Protein AF-A0A060BZY1-F1 (afdb_monomer)

Sequence (134 aa):
NGVALSILQLTKGLQKRGHKILLVRPKQQVRDSNFVPDMECLVKSQSIPKYTQLQFGWPQVFKIAEAFDQFKPDIVHIVTEGPLGLAALNQAKLRHIPVSSGFHSAFHDFSRYFDLAFLVKPVRQYLKWFHNQN

Secondary structure (DSSP, 8-state):
-HHHHHHHHHHHHHHHTT---EEEEE--SS--TT---SEEEEEPEEEETTEEEEEEE---HHHHHHHHHHH--S-EEE---SHHHHHHHHHHHHTT--EEE---S-HHHHHHHS--TTTHHHHHHHHHHHHTT-

Mean predicted aligned error: 10.1 Å

Foldseek 3Di:
DVVVVVVVVVVVVCVVVVHADEAEEEDDPDDDPSDDGPHYQYAHWDADVVGNVDIDGALPLVSLLVSCVVVVDQEAEAADPDSNSVSNVVSCVVVVRHYHYDPDDDPVPVVVSPPPPVCPVVVVVVVVVVVVPD

Nearest PDB structures (foldseek):
  5zlt-assembly1_C  TM=6.310E-01  e=3.122E-02  Acinetobacter baumannii
  5xvs-assembly1_A  TM=5.576E-01  e=2.733E-02  Acinetobacter baumannii
  3ot5-assembly5_C-2  TM=6.717E-01  e=1.542E-01  Listeria monocytogenes EGD-e
  3ot5-assembly6_D  TM=6.554E-01  e=2.012E-01  Listeria monocytogenes EGD-e
  6vlc-assembly1_B  TM=5.484E-01  e=1.350E-01  Neisseria meningitidis Z2491

InterPro domains:
  IPR028098 Glycosyltransferase subfamily 4-like, N-terminal domain [PF13439] (1-133)
  IPR050194 Glycosyltransferase group 1 [PTHR45947] (1-133)

Solvent-accessible surface area (backbone atoms only — not comparable to full-atom values): 8128 Å² total; per-residue (Å²): 112,73,56,63,54,53,53,51,52,50,53,53,54,40,42,76,71,72,44,82,39,78,46,75,44,47,58,63,95,73,78,72,83,88,65,82,60,80,37,78,48,74,30,60,50,45,62,40,88,99,39,72,90,45,68,47,33,48,55,53,48,70,63,51,44,53,50,42,69,73,67,59,65,81,60,47,78,41,79,48,96,48,58,34,34,52,34,52,48,54,50,29,58,76,67,73,32,52,74,47,72,60,95,69,86,60,61,79,54,52,65,66,71,45,94,41,80,83,47,53,61,58,49,52,51,45,51,52,53,57,66,70,70,114

Radius of gyration: 15.23 Å; Cα contacts (8 Å, |Δi|>4): 140; chains: 1; bounding box: 35×41×34 Å

Organism: NCBI:txid165433

pLDDT: mean 76.69, std 18.66, range [39.81, 98.06]

Structure (mmCIF, N/CA/C/O backbone):
data_AF-A0A060BZY1-F1
#
_entry.id   AF-A0A060BZY1-F1
#
loop_
_atom_site.group_PDB
_atom_site.id
_atom_site.type_symbol
_atom_site.label_atom_id
_atom_site.label_alt_id
_atom_site.label_comp_id
_atom_site.label_asym_id
_atom_site.label_entity_id
_atom_site.label_seq_id
_atom_site.pdbx_PDB_ins_code
_atom_site.Cartn_x
_atom_site.Cartn_y
_atom_site.Cartn_z
_atom_site.occupancy
_atom_site.B_iso_or_equiv
_atom_site.auth_seq_id
_atom_site.auth_comp_id
_atom_site.auth_asym_id
_atom_site.auth_atom_id
_atom_site.pdbx_PDB_model_num
ATOM 1 N N . ASN A 1 1 ? 3.989 7.870 -15.593 1.00 57.09 1 ASN A N 1
ATOM 2 C CA . ASN A 1 1 ? 2.724 7.279 -16.102 1.00 57.09 1 ASN A CA 1
ATOM 3 C C . ASN A 1 1 ? 1.541 8.083 -15.584 1.00 57.09 1 ASN A C 1
ATOM 5 O O . ASN A 1 1 ? 1.538 8.402 -14.400 1.00 57.09 1 ASN A O 1
ATOM 9 N N . GLY A 1 2 ? 0.558 8.409 -16.433 1.00 60.66 2 GLY A N 1
ATOM 10 C CA . GLY A 1 2 ? -0.578 9.284 -16.086 1.00 60.66 2 GLY A CA 1
ATOM 11 C C . GLY A 1 2 ? -1.389 8.844 -14.858 1.00 60.66 2 GLY A C 1
ATOM 12 O O . GLY A 1 2 ? -1.820 9.684 -14.083 1.00 60.66 2 GLY A O 1
ATOM 13 N N . VAL A 1 3 ? -1.482 7.537 -14.597 1.00 66.62 3 VAL A N 1
ATOM 14 C CA . VAL A 1 3 ? -2.167 6.972 -13.416 1.00 66.62 3 VAL A CA 1
ATOM 15 C C . VAL A 1 3 ? -1.520 7.405 -12.101 1.00 66.62 3 VAL A C 1
ATOM 17 O O . VAL A 1 3 ? -2.213 7.797 -11.168 1.00 66.62 3 VAL A O 1
ATOM 20 N N . ALA A 1 4 ? -0.186 7.371 -12.028 1.00 72.69 4 ALA A N 1
ATOM 21 C CA . ALA A 1 4 ? 0.537 7.781 -10.826 1.00 72.69 4 ALA A CA 1
ATOM 22 C C . ALA A 1 4 ? 0.294 9.267 -10.520 1.00 72.69 4 ALA A C 1
ATOM 24 O O . ALA A 1 4 ? 0.132 9.634 -9.362 1.00 72.69 4 ALA A O 1
ATOM 25 N N . LEU A 1 5 ? 0.194 10.099 -11.562 1.00 78.62 5 LEU A N 1
ATOM 26 C CA . LEU A 1 5 ? -0.175 11.510 -11.447 1.00 78.62 5 LEU A CA 1
ATOM 27 C C . LEU A 1 5 ? -1.621 11.687 -10.967 1.00 78.62 5 LEU A C 1
ATOM 29 O O . LEU A 1 5 ? -1.856 12.495 -10.076 1.00 78.62 5 LEU A O 1
ATOM 33 N N . SER A 1 6 ? -2.581 10.925 -11.495 1.00 82.75 6 SER A N 1
ATOM 34 C CA . SER A 1 6 ? -3.977 10.984 -11.039 1.00 82.75 6 SER A CA 1
ATOM 35 C C . SER A 1 6 ? -4.117 10.595 -9.566 1.00 82.75 6 SER A C 1
ATOM 37 O O . SER A 1 6 ? -4.750 11.320 -8.802 1.00 82.75 6 SER A O 1
ATOM 39 N N . ILE A 1 7 ? -3.476 9.501 -9.142 1.00 85.62 7 ILE A N 1
ATOM 40 C CA . ILE A 1 7 ? -3.481 9.069 -7.738 1.00 85.62 7 ILE A CA 1
ATOM 41 C C . ILE A 1 7 ? -2.774 10.087 -6.847 1.00 85.62 7 ILE A C 1
ATOM 43 O O . ILE A 1 7 ? -3.278 10.401 -5.777 1.00 85.62 7 ILE A O 1
ATOM 47 N N . LEU A 1 8 ? -1.662 10.664 -7.303 1.00 86.56 8 LEU A N 1
ATOM 48 C CA . LEU A 1 8 ? -0.964 11.732 -6.592 1.00 86.56 8 LEU A CA 1
ATOM 49 C C . LEU A 1 8 ? -1.852 12.968 -6.379 1.00 86.56 8 LEU A C 1
ATOM 51 O O . LEU A 1 8 ? -1.843 13.560 -5.302 1.00 86.56 8 LEU A O 1
ATOM 55 N N . GLN A 1 9 ? -2.610 13.384 -7.395 1.00 88.94 9 GLN A N 1
ATOM 56 C CA . GLN A 1 9 ? -3.533 14.515 -7.261 1.00 88.94 9 GLN A CA 1
ATOM 57 C C . GLN A 1 9 ? -4.702 14.178 -6.333 1.00 88.94 9 GLN A C 1
ATOM 59 O O . GLN A 1 9 ? -5.086 15.007 -5.508 1.00 88.94 9 GLN A O 1
ATOM 64 N N . LEU A 1 10 ? -5.220 12.949 -6.410 1.00 89.38 10 LEU A N 1
ATOM 65 C CA . LEU A 1 10 ? -6.259 12.460 -5.509 1.00 89.38 10 LEU A CA 1
ATOM 66 C C . LEU A 1 10 ? -5.786 12.473 -4.050 1.00 89.38 10 LEU A C 1
ATOM 68 O O . LEU A 1 10 ? -6.460 13.052 -3.201 1.00 89.38 10 LEU A O 1
ATOM 72 N N . THR A 1 11 ? -4.619 11.896 -3.748 1.00 91.31 11 THR A N 1
ATOM 73 C CA . THR A 1 11 ? -4.093 11.844 -2.375 1.00 91.31 11 THR A CA 1
ATOM 74 C C . THR A 1 11 ? -3.791 13.236 -1.829 1.00 91.31 11 THR A C 1
ATOM 76 O O . THR A 1 11 ? -4.118 13.519 -0.678 1.00 91.31 11 THR A O 1
ATOM 79 N N . LYS A 1 12 ? -3.261 14.146 -2.658 1.00 91.75 12 LYS A N 1
ATOM 80 C CA . LYS A 1 12 ? -3.096 15.564 -2.295 1.00 91.75 12 LYS A CA 1
ATOM 81 C C . LYS A 1 12 ? -4.429 16.241 -1.985 1.00 91.75 12 LYS A C 1
ATOM 83 O O . LYS A 1 12 ? -4.524 16.993 -1.018 1.00 91.75 12 LYS A O 1
ATOM 88 N N . GLY A 1 13 ? -5.453 15.999 -2.802 1.00 93.69 13 GLY A N 1
ATOM 89 C CA . GLY A 1 13 ? -6.799 16.526 -2.580 1.00 93.69 13 GLY A CA 1
ATOM 90 C C . GLY A 1 13 ? -7.410 16.024 -1.272 1.00 93.69 13 GLY A C 1
ATOM 91 O O . GLY A 1 13 ? -7.981 16.814 -0.524 1.00 93.69 13 GLY A O 1
ATOM 92 N N . LEU A 1 14 ? -7.233 14.737 -0.963 1.00 94.00 14 LEU A N 1
ATOM 93 C CA . LEU A 1 14 ? -7.696 14.126 0.283 1.00 94.00 14 LEU A CA 1
ATOM 94 C C . LEU A 1 14 ? -6.987 14.717 1.512 1.00 94.00 14 LEU A C 1
ATOM 96 O O . LEU A 1 14 ? -7.668 15.127 2.451 1.00 94.00 14 LEU A O 1
ATOM 100 N N . GLN A 1 15 ? -5.658 14.869 1.480 1.00 94.31 15 GLN A N 1
ATOM 101 C CA . GLN A 1 15 ? -4.916 15.519 2.571 1.00 94.31 15 GLN A CA 1
ATOM 102 C C . GLN A 1 15 ? -5.364 16.960 2.807 1.00 94.31 15 GLN A C 1
ATOM 104 O O . GLN A 1 15 ? -5.586 17.359 3.947 1.00 94.31 15 GLN A O 1
ATOM 109 N N . LYS A 1 16 ? -5.584 17.739 1.739 1.00 94.81 16 LYS A N 1
ATOM 110 C CA . LYS A 1 16 ? -6.103 19.114 1.858 1.00 94.81 16 LYS A CA 1
ATOM 111 C C . LYS A 1 16 ? -7.478 19.188 2.524 1.00 94.81 16 LYS A C 1
ATOM 113 O O . LYS A 1 16 ? -7.827 20.228 3.069 1.00 94.81 16 LYS A O 1
ATOM 118 N N . ARG A 1 17 ? -8.258 18.107 2.474 1.00 96.19 17 ARG A N 1
ATOM 119 C CA . ARG A 1 17 ? -9.570 17.990 3.129 1.00 96.19 17 ARG A CA 1
ATOM 120 C C . ARG A 1 17 ? -9.484 17.395 4.540 1.00 96.19 17 ARG A C 1
ATOM 122 O O . ARG A 1 17 ? -10.519 17.153 5.146 1.00 96.19 17 ARG A O 1
ATOM 129 N N . GLY A 1 18 ? -8.275 17.175 5.062 1.00 95.94 18 GLY A N 1
ATOM 130 C CA . GLY A 1 18 ? -8.034 16.663 6.412 1.00 95.94 18 GLY A CA 1
ATOM 131 C C . GLY A 1 18 ? -7.968 15.138 6.520 1.00 95.94 18 GLY A C 1
ATOM 132 O O . GLY A 1 18 ? -7.869 14.619 7.630 1.00 95.94 18 GLY A O 1
ATOM 133 N N . HIS A 1 19 ? -8.003 14.403 5.403 1.00 97.00 19 HIS A N 1
ATOM 134 C CA . HIS A 1 19 ? -7.826 12.951 5.430 1.00 97.00 19 HIS A CA 1
ATOM 135 C C . HIS A 1 19 ? -6.346 12.590 5.547 1.00 97.00 19 HIS A C 1
ATOM 137 O O . HIS A 1 19 ? -5.512 13.104 4.802 1.00 97.00 19 HIS A O 1
ATOM 143 N N . LYS A 1 20 ? -6.027 11.656 6.441 1.00 96.75 20 LYS A N 1
ATOM 144 C CA . LYS A 1 20 ? -4.673 11.112 6.564 1.00 96.75 20 LYS A CA 1
ATOM 145 C C . LYS A 1 20 ? -4.428 10.066 5.486 1.00 96.75 20 LYS A C 1
ATOM 147 O O . LYS A 1 20 ? -5.343 9.332 5.115 1.00 96.75 20 LYS A O 1
ATOM 152 N N . ILE A 1 21 ? -3.188 9.955 5.022 1.00 96.62 21 ILE A N 1
ATOM 153 C CA . ILE A 1 21 ? -2.798 8.993 3.990 1.00 96.62 21 ILE A CA 1
ATOM 154 C C . ILE A 1 21 ? -1.711 8.050 4.503 1.00 96.62 21 ILE A C 1
ATOM 156 O O . ILE A 1 21 ? -0.599 8.475 4.815 1.00 96.62 21 ILE A O 1
ATOM 160 N N . LEU A 1 22 ? -2.017 6.751 4.483 1.00 96.62 22 LEU A N 1
ATOM 161 C CA . LEU A 1 22 ? -1.026 5.678 4.496 1.00 96.62 22 LEU A CA 1
ATOM 162 C C . LEU A 1 22 ? -0.677 5.290 3.058 1.00 96.62 22 LEU A C 1
ATOM 164 O O . LEU A 1 22 ? -1.523 4.789 2.318 1.00 96.62 22 LEU A O 1
ATOM 168 N N . LEU A 1 23 ? 0.584 5.470 2.670 1.00 94.06 23 LEU A N 1
ATOM 169 C CA . LEU A 1 23 ? 1.087 5.040 1.368 1.00 94.06 23 LEU A CA 1
ATOM 170 C C . LEU A 1 23 ? 1.847 3.716 1.487 1.00 94.06 23 LEU A C 1
ATOM 172 O O . LEU A 1 23 ? 2.957 3.671 2.019 1.00 94.06 23 LEU A O 1
ATOM 176 N N . VAL A 1 24 ? 1.276 2.640 0.941 1.00 92.81 24 VAL A N 1
ATOM 177 C CA . VAL A 1 24 ? 1.954 1.343 0.801 1.00 92.81 24 VAL A CA 1
ATOM 178 C C . VAL A 1 24 ? 2.516 1.227 -0.614 1.00 92.81 24 VAL A C 1
ATOM 180 O O . VAL A 1 24 ? 1.758 1.219 -1.582 1.00 92.81 24 VAL A O 1
ATOM 183 N N . ARG A 1 25 ? 3.841 1.129 -0.762 1.00 90.12 25 ARG A N 1
ATOM 184 C CA . ARG A 1 25 ? 4.479 1.035 -2.087 1.00 90.12 25 ARG A CA 1
ATOM 185 C C . ARG A 1 25 ? 5.808 0.276 -2.064 1.00 90.12 25 ARG A C 1
ATOM 187 O O . ARG A 1 25 ? 6.444 0.190 -1.012 1.00 90.12 25 ARG A O 1
ATOM 194 N N . PRO A 1 26 ? 6.279 -0.247 -3.208 1.00 89.31 26 PRO A N 1
ATOM 195 C CA . PRO A 1 26 ? 7.625 -0.798 -3.313 1.00 89.31 26 PRO A CA 1
ATOM 196 C C . PRO A 1 26 ? 8.687 0.286 -3.087 1.00 89.31 26 PRO A C 1
ATOM 198 O O . PRO A 1 26 ? 8.523 1.433 -3.509 1.00 89.31 26 PRO A O 1
ATOM 201 N N . LYS A 1 27 ? 9.800 -0.078 -2.446 1.00 87.56 27 LYS A N 1
ATOM 202 C CA . LYS A 1 27 ? 10.951 0.811 -2.271 1.00 87.56 27 LYS A CA 1
ATOM 203 C C . LYS A 1 27 ? 11.545 1.160 -3.640 1.00 87.56 27 LYS A C 1
ATOM 205 O O . LYS A 1 27 ? 11.974 0.277 -4.375 1.00 87.56 27 LYS A O 1
ATOM 210 N N . GLN A 1 28 ? 11.602 2.449 -3.958 1.00 79.25 28 GLN A N 1
ATOM 211 C CA . GLN A 1 28 ? 12.254 2.974 -5.163 1.00 79.25 28 GLN A CA 1
ATOM 212 C C . GLN A 1 28 ? 13.566 3.666 -4.783 1.00 79.25 28 GLN A C 1
ATOM 214 O O . GLN A 1 28 ? 13.688 4.181 -3.672 1.00 79.25 28 GLN A O 1
ATOM 219 N N . GLN A 1 29 ? 14.545 3.663 -5.693 1.00 67.81 29 GLN A N 1
ATOM 220 C CA . GLN A 1 29 ? 15.846 4.304 -5.458 1.00 67.81 29 GLN A CA 1
ATOM 221 C C . GLN A 1 29 ? 15.748 5.835 -5.458 1.00 67.81 29 GLN A C 1
ATOM 223 O O . GLN A 1 29 ? 16.429 6.491 -4.678 1.00 67.81 29 GLN A O 1
ATOM 228 N N . VAL A 1 30 ? 14.860 6.394 -6.284 1.00 66.50 30 VAL A N 1
ATOM 229 C CA . VAL A 1 30 ? 14.575 7.831 -6.323 1.00 66.50 30 VAL A CA 1
ATOM 230 C C . VAL A 1 30 ? 13.286 8.084 -5.551 1.00 66.50 30 VAL A C 1
ATOM 232 O O . VAL A 1 30 ? 12.236 7.523 -5.877 1.00 66.50 30 VAL A O 1
ATOM 235 N N . ARG A 1 31 ? 13.369 8.901 -4.499 1.00 65.00 31 ARG A N 1
ATOM 236 C CA . ARG A 1 31 ? 12.193 9.384 -3.774 1.00 65.00 31 ARG A CA 1
ATOM 237 C C . ARG A 1 31 ? 11.688 10.629 -4.487 1.00 65.00 31 ARG A C 1
ATOM 239 O O . ARG A 1 31 ? 12.410 11.614 -4.576 1.00 65.00 31 ARG A O 1
ATOM 246 N N . ASP A 1 32 ? 10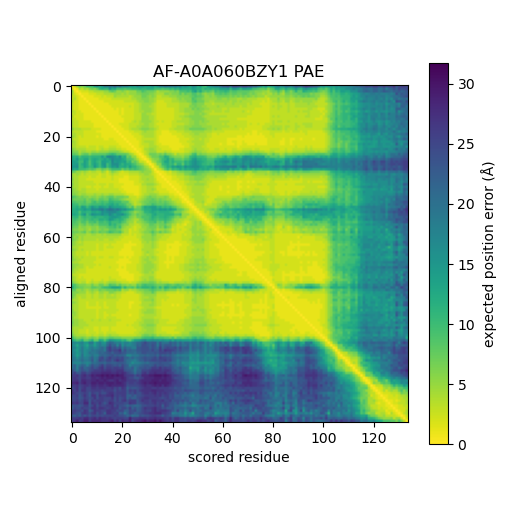.462 10.577 -4.984 1.00 64.81 32 ASP A N 1
ATOM 247 C CA . ASP A 1 32 ? 9.796 11.768 -5.493 1.00 64.81 32 ASP A CA 1
ATOM 248 C C . ASP A 1 32 ? 9.374 12.626 -4.288 1.00 64.81 32 ASP A C 1
ATOM 250 O O . ASP A 1 32 ? 8.579 12.191 -3.455 1.00 64.81 32 ASP A O 1
ATOM 254 N N . SER A 1 33 ? 9.967 13.811 -4.135 1.00 63.59 33 SER A N 1
ATOM 255 C CA . SER A 1 33 ? 9.742 14.716 -2.995 1.00 63.59 33 SER A CA 1
ATOM 256 C C . SER A 1 33 ? 8.409 15.467 -3.068 1.00 63.59 33 SER A C 1
ATOM 258 O O . SER A 1 33 ? 8.077 16.240 -2.175 1.00 63.59 33 SER A O 1
ATOM 260 N N . ASN A 1 34 ? 7.628 15.246 -4.125 1.00 75.69 34 ASN A N 1
ATOM 261 C CA . ASN A 1 34 ? 6.422 16.011 -4.420 1.00 75.69 34 ASN A CA 1
ATOM 262 C C . ASN A 1 34 ? 5.190 15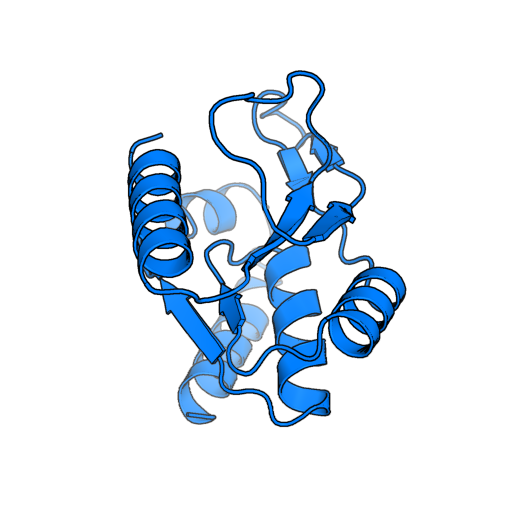.628 -3.582 1.00 75.69 34 ASN A C 1
ATOM 264 O O . ASN A 1 34 ? 4.137 16.251 -3.756 1.00 75.69 34 ASN A O 1
ATOM 268 N N . PHE A 1 35 ? 5.281 14.621 -2.708 1.00 84.00 35 PHE A N 1
ATOM 269 C CA . PHE A 1 35 ? 4.210 14.217 -1.795 1.00 84.00 35 PHE A CA 1
ATOM 270 C C . PHE A 1 35 ? 4.768 13.535 -0.548 1.00 84.00 35 PHE A C 1
ATOM 272 O O . PHE A 1 35 ? 5.618 12.651 -0.640 1.00 84.00 35 PHE A O 1
ATOM 279 N N . VAL A 1 36 ? 4.252 13.937 0.612 1.00 89.56 36 VAL A N 1
ATOM 280 C CA . VAL A 1 36 ? 4.614 13.370 1.909 1.00 89.56 36 VAL A CA 1
ATOM 281 C C . VAL A 1 36 ? 3.342 12.786 2.527 1.00 89.56 36 VAL A C 1
ATOM 283 O O . VAL A 1 36 ? 2.456 13.551 2.913 1.00 89.56 36 VAL A O 1
ATOM 286 N N . PRO A 1 37 ? 3.201 11.451 2.576 1.00 91.94 37 PRO A N 1
ATOM 287 C CA . PRO A 1 37 ? 2.086 10.829 3.274 1.00 91.94 37 PRO A CA 1
ATOM 288 C C . PRO A 1 37 ? 2.246 10.995 4.789 1.00 91.94 37 PRO A C 1
ATOM 290 O O . PRO A 1 37 ? 3.364 11.115 5.291 1.00 91.94 37 PRO A O 1
ATOM 293 N N . ASP A 1 38 ? 1.135 10.926 5.517 1.00 95.38 38 ASP A N 1
ATOM 294 C CA . ASP A 1 38 ? 1.124 10.893 6.983 1.00 95.38 38 ASP A CA 1
ATOM 295 C C . ASP A 1 38 ? 1.856 9.657 7.522 1.00 95.38 38 ASP A C 1
ATOM 297 O O . ASP A 1 38 ? 2.506 9.709 8.563 1.00 95.38 38 ASP A O 1
ATOM 301 N N . MET A 1 39 ? 1.771 8.544 6.788 1.00 95.38 39 MET A N 1
ATOM 302 C CA . MET A 1 39 ? 2.503 7.320 7.084 1.00 95.38 39 MET A CA 1
ATOM 303 C C . MET A 1 39 ? 2.925 6.605 5.797 1.00 95.38 39 MET A C 1
ATOM 305 O O . MET A 1 39 ? 2.185 6.555 4.815 1.00 95.38 39 MET A O 1
ATOM 309 N N . GLU A 1 40 ? 4.122 6.021 5.785 1.00 94.00 40 GLU A N 1
ATOM 310 C CA . GLU A 1 40 ? 4.663 5.320 4.617 1.00 94.00 40 GLU A CA 1
ATOM 311 C C . GLU A 1 40 ? 5.081 3.890 4.979 1.00 94.00 40 GLU A C 1
ATOM 313 O O . GLU A 1 40 ? 5.914 3.672 5.857 1.00 94.00 40 GLU A O 1
ATOM 318 N N . CYS A 1 41 ? 4.543 2.902 4.261 1.00 94.44 41 CYS A N 1
ATOM 319 C CA . CYS A 1 41 ? 4.932 1.499 4.377 1.00 94.44 41 CYS A CA 1
ATOM 320 C C . CYS A 1 41 ? 5.655 1.050 3.102 1.00 94.44 41 CYS A C 1
ATOM 322 O O . CYS A 1 41 ? 5.042 0.686 2.094 1.00 94.44 41 CYS A O 1
ATOM 324 N N . LEU A 1 42 ? 6.987 1.047 3.157 1.00 93.19 42 LEU A N 1
ATOM 325 C CA . LEU A 1 42 ? 7.825 0.600 2.045 1.00 93.19 42 LEU A CA 1
ATOM 326 C C . LEU A 1 42 ? 7.987 -0.918 2.049 1.00 93.19 42 LEU A C 1
ATOM 328 O O . LEU A 1 42 ? 8.541 -1.477 2.999 1.00 93.19 42 LEU A O 1
ATOM 332 N N . VAL A 1 43 ? 7.586 -1.582 0.968 1.00 92.06 43 VAL A N 1
ATOM 333 C CA . VAL A 1 43 ? 7.839 -3.017 0.779 1.00 92.06 43 VAL A CA 1
ATOM 334 C C . VAL A 1 43 ? 9.062 -3.267 -0.102 1.00 92.06 43 VAL A C 1
ATOM 336 O O . VAL A 1 43 ? 9.491 -2.395 -0.861 1.00 92.06 43 VAL A O 1
ATOM 339 N N . LYS A 1 44 ? 9.647 -4.464 -0.017 1.00 89.69 44 LYS A N 1
ATOM 340 C CA . LYS A 1 44 ? 10.725 -4.897 -0.913 1.00 89.69 44 LYS A CA 1
ATOM 341 C C . LYS A 1 44 ? 10.241 -4.825 -2.363 1.00 89.69 44 LYS A C 1
ATOM 343 O O . LYS A 1 44 ? 9.169 -5.337 -2.683 1.00 89.69 44 LYS A O 1
ATOM 348 N N . SER A 1 45 ? 11.033 -4.192 -3.220 1.00 86.44 45 SER A N 1
ATOM 349 C CA . SER A 1 45 ? 10.819 -4.174 -4.662 1.00 86.44 45 SER A CA 1
ATOM 350 C C . SER A 1 45 ? 11.605 -5.297 -5.328 1.00 86.44 45 SER A C 1
ATOM 352 O O . SER A 1 45 ? 12.701 -5.647 -4.890 1.00 86.44 45 SER A O 1
ATOM 354 N N . GLN A 1 46 ? 11.040 -5.868 -6.386 1.00 81.88 46 GLN A N 1
ATOM 355 C CA . GLN A 1 46 ? 11.751 -6.785 -7.264 1.00 81.88 46 GLN A CA 1
ATOM 356 C C . GLN A 1 46 ? 11.496 -6.409 -8.720 1.00 81.88 46 GLN A C 1
ATOM 358 O O . GLN A 1 46 ? 10.370 -6.104 -9.117 1.00 81.88 46 GLN A O 1
ATOM 363 N N . SER A 1 47 ? 12.568 -6.419 -9.504 1.00 77.81 47 SER A N 1
ATOM 364 C CA . SER A 1 47 ? 12.527 -6.209 -10.945 1.00 77.81 47 SER A CA 1
ATOM 365 C C . SER A 1 47 ? 11.875 -7.406 -11.626 1.00 77.81 47 SER A C 1
ATOM 367 O O . SER A 1 47 ? 12.147 -8.556 -11.270 1.00 77.81 47 SER A O 1
ATOM 369 N N . ILE A 1 48 ? 11.052 -7.153 -12.635 1.00 69.94 48 ILE A N 1
ATOM 370 C CA . ILE A 1 48 ? 10.504 -8.227 -13.463 1.00 69.94 48 ILE A CA 1
ATOM 371 C C . ILE A 1 48 ? 11.601 -8.680 -14.443 1.00 69.94 48 ILE A C 1
ATOM 373 O O . ILE A 1 48 ? 12.199 -7.826 -15.110 1.00 69.94 48 ILE A O 1
ATOM 377 N N . PRO A 1 49 ? 11.902 -9.990 -14.561 1.00 59.59 49 PRO A N 1
ATOM 378 C CA . PRO A 1 49 ? 12.820 -10.485 -15.585 1.00 59.59 49 PRO A CA 1
ATOM 379 C C . PRO A 1 49 ? 12.384 -9.991 -16.974 1.00 59.59 49 PRO A C 1
ATOM 381 O O . PRO A 1 49 ? 11.202 -10.043 -17.292 1.00 59.59 49 PRO A O 1
ATOM 384 N N . LYS A 1 50 ? 13.324 -9.495 -17.792 1.00 61.19 50 LYS A N 1
ATOM 385 C CA . LYS A 1 50 ? 13.094 -8.821 -19.097 1.00 61.19 50 LYS A CA 1
ATOM 386 C C . LYS A 1 50 ? 12.499 -7.400 -19.048 1.00 61.19 50 LYS A C 1
ATOM 388 O O . LYS A 1 50 ? 12.591 -6.698 -20.048 1.00 61.19 50 LYS A O 1
ATOM 393 N N . TYR A 1 51 ? 11.993 -6.931 -17.904 1.00 63.66 51 TYR A N 1
ATOM 394 C CA . TYR A 1 51 ? 11.447 -5.576 -17.728 1.00 63.66 51 TYR A CA 1
ATOM 395 C C . TYR A 1 51 ? 12.020 -4.918 -16.471 1.00 63.66 51 TYR A C 1
ATOM 397 O O . TYR A 1 51 ? 11.311 -4.626 -15.511 1.00 63.66 51 TYR A O 1
ATOM 405 N N . THR A 1 52 ? 13.329 -4.669 -16.469 1.00 63.59 52 THR A N 1
ATOM 406 C CA . THR A 1 52 ? 14.068 -4.151 -15.301 1.00 63.59 52 THR A CA 1
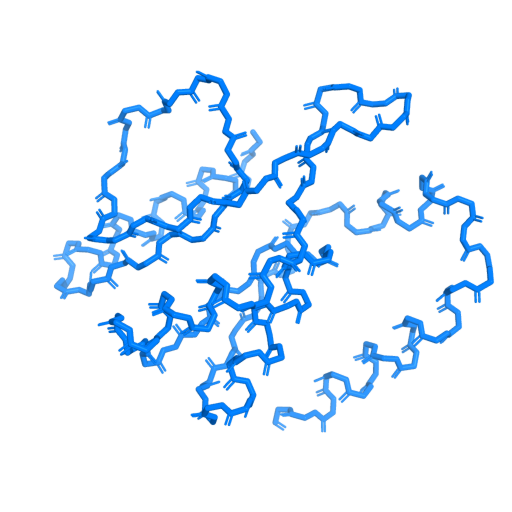ATOM 407 C C . THR A 1 52 ? 13.634 -2.752 -14.854 1.00 63.59 52 THR A C 1
ATOM 409 O O . THR A 1 52 ? 13.842 -2.387 -13.698 1.00 63.59 52 THR A O 1
ATOM 412 N N . GLN A 1 53 ? 12.995 -1.986 -15.743 1.00 67.00 53 GLN A N 1
ATOM 413 C CA . GLN A 1 53 ? 12.402 -0.680 -15.439 1.00 67.00 53 GLN A CA 1
ATOM 414 C C . GLN A 1 53 ? 11.087 -0.790 -14.648 1.00 67.00 53 GLN A C 1
ATOM 416 O O . GLN A 1 53 ? 10.667 0.179 -14.016 1.00 67.00 53 GLN A O 1
ATOM 421 N N . LEU A 1 54 ? 10.443 -1.963 -14.656 1.00 66.19 54 LEU A N 1
ATOM 422 C CA . LEU A 1 54 ? 9.240 -2.245 -13.884 1.00 66.19 54 LEU A CA 1
ATOM 423 C C . LEU A 1 54 ? 9.609 -2.992 -12.605 1.00 66.19 54 LEU A C 1
ATOM 425 O O . LEU A 1 54 ? 10.237 -4.052 -12.621 1.00 66.19 54 LEU A O 1
ATOM 429 N N . GLN A 1 55 ? 9.177 -2.432 -11.480 1.00 72.88 55 GLN A N 1
ATOM 430 C CA . GLN A 1 55 ? 9.349 -3.032 -10.166 1.00 72.88 55 GLN A CA 1
ATOM 431 C C . GLN A 1 55 ? 7.981 -3.379 -9.593 1.00 72.88 55 GLN A C 1
ATOM 433 O O . GLN A 1 55 ? 7.085 -2.534 -9.568 1.00 72.88 55 GLN A O 1
ATOM 438 N N . PHE A 1 56 ? 7.832 -4.604 -9.097 1.00 77.19 56 PHE A N 1
ATOM 439 C CA . PHE A 1 56 ? 6.665 -5.000 -8.314 1.00 77.19 56 PHE A CA 1
ATOM 440 C C . PHE A 1 56 ? 7.020 -5.074 -6.828 1.00 77.19 56 PHE A C 1
ATOM 442 O O . PHE A 1 56 ? 8.181 -5.240 -6.449 1.00 77.19 56 PHE A O 1
ATOM 449 N N . GLY A 1 57 ? 6.009 -4.918 -5.975 1.00 82.62 57 GLY A N 1
ATOM 450 C CA . GLY A 1 57 ? 6.159 -5.046 -4.529 1.00 82.62 57 GLY A CA 1
ATOM 451 C C . GLY A 1 57 ? 5.954 -6.478 -4.065 1.00 82.62 57 GLY A C 1
ATOM 452 O O . GLY A 1 57 ? 4.983 -7.126 -4.462 1.00 82.62 57 GLY A O 1
ATOM 453 N N . TRP A 1 58 ? 6.836 -6.953 -3.189 1.00 85.31 58 TRP A N 1
ATOM 454 C CA . TRP A 1 58 ? 6.647 -8.227 -2.506 1.00 85.31 58 TRP A CA 1
ATOM 455 C C . TRP A 1 58 ? 5.431 -8.187 -1.567 1.00 85.31 58 TRP A C 1
ATOM 457 O O . TRP A 1 58 ? 5.218 -7.174 -0.890 1.00 85.31 58 TRP A O 1
ATOM 467 N N . PRO A 1 59 ? 4.672 -9.294 -1.457 1.00 83.50 59 PRO A N 1
ATOM 468 C CA . PRO A 1 59 ? 3.559 -9.432 -0.521 1.00 83.50 59 PRO A CA 1
ATOM 469 C C . PRO A 1 59 ? 4.074 -9.583 0.920 1.00 83.50 59 PRO A C 1
ATOM 471 O O . PRO A 1 59 ? 4.084 -10.669 1.495 1.00 83.50 59 PRO A O 1
ATOM 474 N N . GLN A 1 60 ? 4.535 -8.489 1.526 1.00 89.50 60 GLN A N 1
ATOM 475 C CA . GLN A 1 60 ? 4.997 -8.474 2.917 1.00 89.50 60 GLN A CA 1
ATOM 476 C C . GLN A 1 60 ? 3.813 -8.363 3.885 1.00 89.50 60 GLN A C 1
ATOM 478 O O . GLN A 1 60 ? 3.635 -7.341 4.541 1.00 89.50 60 GLN A O 1
ATOM 483 N N . VAL A 1 61 ? 3.004 -9.424 3.958 1.00 90.69 61 VAL A N 1
ATOM 484 C CA . VAL A 1 61 ? 1.709 -9.454 4.661 1.00 90.69 61 VAL A CA 1
ATOM 485 C C . VAL A 1 61 ? 1.801 -8.926 6.095 1.00 90.69 61 VAL A C 1
ATOM 487 O O . VAL A 1 61 ? 1.045 -8.029 6.444 1.00 90.69 61 VAL A O 1
ATOM 490 N N . PHE A 1 62 ? 2.759 -9.405 6.895 1.00 94.19 62 PHE A N 1
ATOM 491 C CA . PHE A 1 62 ? 2.938 -8.952 8.283 1.00 94.19 62 PHE A CA 1
ATOM 492 C C . PHE A 1 62 ? 3.261 -7.461 8.393 1.00 94.19 62 PHE A C 1
ATOM 494 O O . PHE A 1 62 ? 2.750 -6.778 9.269 1.00 94.19 62 PHE A O 1
ATOM 501 N N . LYS A 1 63 ? 4.062 -6.938 7.462 1.00 95.94 63 LYS A N 1
ATOM 502 C CA . LYS A 1 63 ? 4.417 -5.518 7.437 1.00 95.94 63 LYS A CA 1
ATOM 503 C C . LYS A 1 63 ? 3.213 -4.642 7.093 1.00 95.94 63 LYS A C 1
ATOM 505 O O . LYS A 1 63 ? 3.049 -3.563 7.646 1.00 95.94 63 LYS A O 1
ATOM 510 N N . ILE A 1 64 ? 2.370 -5.111 6.175 1.00 95.38 64 ILE A N 1
ATOM 511 C CA . ILE A 1 64 ? 1.125 -4.425 5.815 1.00 95.38 64 ILE A CA 1
ATOM 512 C C . ILE A 1 64 ? 0.131 -4.489 6.979 1.00 95.38 64 ILE A C 1
ATOM 514 O O . ILE A 1 64 ? -0.511 -3.489 7.274 1.00 95.38 64 ILE A O 1
ATOM 518 N N . ALA A 1 65 ? 0.040 -5.638 7.654 1.00 96.06 65 ALA A N 1
ATOM 519 C CA . ALA A 1 65 ? -0.788 -5.829 8.840 1.00 96.06 65 ALA A CA 1
ATOM 520 C C . ALA A 1 65 ? -0.424 -4.820 9.938 1.00 96.06 65 ALA A C 1
ATOM 522 O O . ALA A 1 65 ? -1.280 -4.064 10.381 1.00 96.06 65 ALA A O 1
ATOM 523 N N . GLU A 1 66 ? 0.861 -4.740 10.287 1.00 97.31 66 GLU A N 1
ATOM 524 C CA . GLU A 1 66 ? 1.378 -3.788 11.271 1.00 97.31 66 GLU A CA 1
ATOM 525 C C . GLU A 1 66 ? 1.094 -2.338 10.858 1.00 97.31 66 GLU A C 1
ATOM 527 O O . GLU A 1 66 ? 0.640 -1.532 11.669 1.00 97.31 66 GLU A O 1
ATOM 532 N N . ALA A 1 67 ? 1.287 -2.012 9.575 1.00 97.44 67 ALA A N 1
ATOM 533 C CA . ALA A 1 67 ? 0.973 -0.685 9.066 1.00 97.44 67 ALA A CA 1
ATOM 534 C C . ALA A 1 67 ? -0.525 -0.350 9.203 1.00 97.44 67 ALA A C 1
ATOM 536 O O . ALA A 1 67 ? -0.882 0.779 9.533 1.00 97.44 6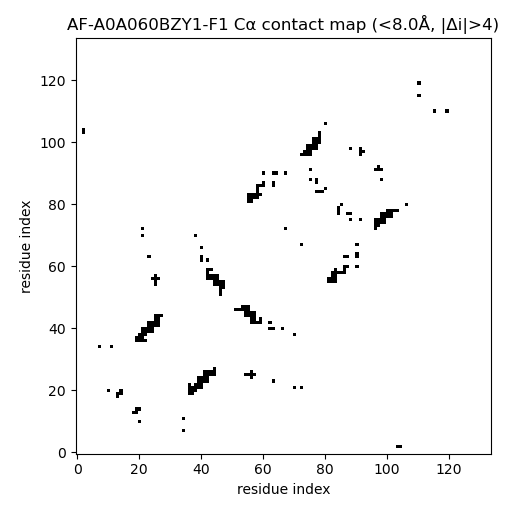7 ALA A O 1
ATOM 537 N N . PHE A 1 68 ? -1.412 -1.319 8.976 1.00 97.38 68 PHE A N 1
ATOM 538 C CA . PHE A 1 68 ? -2.853 -1.134 9.150 1.00 97.38 68 PHE A CA 1
ATOM 539 C C . PHE A 1 68 ? -3.233 -1.003 10.624 1.00 97.38 68 PHE A C 1
ATOM 541 O O . PHE A 1 68 ? -4.087 -0.185 10.942 1.00 97.38 68 PHE A O 1
ATOM 548 N N . ASP A 1 69 ? -2.590 -1.745 11.523 1.00 96.94 69 ASP A N 1
ATOM 549 C CA . ASP A 1 69 ? -2.879 -1.684 12.959 1.00 96.94 69 ASP A CA 1
ATOM 550 C C . ASP A 1 69 ? -2.430 -0.354 13.583 1.00 96.94 69 ASP A C 1
ATOM 552 O O . ASP A 1 69 ? -3.114 0.191 14.453 1.00 96.94 69 ASP A O 1
ATOM 556 N N . GLN A 1 70 ? -1.314 0.201 13.101 1.00 97.69 70 GLN A N 1
ATOM 557 C CA . GLN A 1 70 ? -0.818 1.516 13.514 1.00 97.69 70 GLN A CA 1
ATOM 558 C C . GLN A 1 70 ? -1.668 2.656 12.943 1.00 97.69 70 GLN A C 1
ATOM 560 O O . GLN A 1 70 ? -2.029 3.582 13.667 1.00 97.69 70 GLN A O 1
ATOM 565 N N . PHE A 1 71 ? -1.990 2.597 11.648 1.00 98.06 71 PHE A N 1
ATOM 566 C CA . PHE A 1 71 ? -2.692 3.680 10.962 1.00 98.06 71 PHE A CA 1
ATOM 567 C C . PHE A 1 71 ? -4.210 3.657 11.172 1.00 98.06 71 PHE A C 1
ATOM 569 O O . PHE A 1 71 ? -4.829 4.716 11.210 1.00 98.06 71 PHE A O 1
ATOM 576 N N . LYS A 1 72 ? -4.796 2.461 11.308 1.00 97.00 72 LYS A N 1
ATOM 577 C CA . LYS A 1 72 ? -6.240 2.186 11.396 1.00 97.00 72 LYS A CA 1
ATOM 578 C C . LYS A 1 72 ? -7.041 2.834 10.252 1.00 97.00 72 LYS A C 1
ATOM 580 O O . LYS A 1 72 ? -7.814 3.752 10.502 1.00 97.00 72 LYS A O 1
ATOM 585 N N . PRO A 1 73 ? -6.843 2.400 8.990 1.00 97.00 73 PRO A N 1
ATOM 586 C CA . PRO A 1 73 ? -7.500 3.033 7.850 1.00 97.00 73 PRO A CA 1
ATOM 587 C C . PRO A 1 73 ? -9.011 2.774 7.833 1.00 97.00 73 PRO A C 1
ATOM 589 O O . PRO A 1 73 ? -9.442 1.638 8.007 1.00 97.00 73 PRO A O 1
ATOM 592 N N . ASP A 1 74 ? -9.794 3.805 7.509 1.00 97.19 74 ASP A N 1
ATOM 593 C CA . ASP A 1 74 ? -11.245 3.688 7.290 1.00 97.19 74 ASP A CA 1
ATOM 594 C C . ASP A 1 74 ? -11.593 3.101 5.912 1.00 97.19 74 ASP A C 1
ATOM 596 O O . ASP A 1 74 ? -12.675 2.557 5.706 1.00 97.19 74 ASP A O 1
ATOM 600 N N . ILE A 1 75 ? -10.682 3.230 4.942 1.00 95.62 75 ILE A N 1
ATOM 601 C CA . ILE A 1 75 ? -10.832 2.718 3.577 1.00 95.62 75 ILE A CA 1
ATOM 602 C C . ILE A 1 75 ? -9.462 2.404 2.975 1.00 95.62 75 ILE A C 1
ATOM 604 O O . ILE A 1 75 ? -8.486 3.125 3.193 1.00 95.62 75 ILE A O 1
ATOM 608 N N . VAL A 1 76 ? -9.389 1.341 2.174 1.00 94.12 76 VAL A N 1
ATOM 609 C CA . VAL A 1 76 ? -8.187 0.973 1.414 1.00 94.12 76 VAL A CA 1
ATOM 610 C C . VAL A 1 76 ? -8.468 1.115 -0.077 1.00 94.12 76 VAL A C 1
ATOM 612 O O . VAL A 1 76 ? -9.365 0.467 -0.609 1.00 94.12 76 VAL A O 1
ATOM 615 N N . HIS A 1 77 ? -7.684 1.938 -0.776 1.00 91.56 77 HIS A N 1
ATOM 616 C CA . HIS A 1 77 ? -7.758 2.059 -2.234 1.00 91.56 77 HIS A CA 1
ATOM 617 C C . HIS A 1 77 ? -6.567 1.364 -2.906 1.00 91.56 77 HIS A C 1
ATOM 619 O O . HIS A 1 77 ? -5.412 1.724 -2.672 1.00 91.56 77 HIS A O 1
ATOM 625 N N . ILE A 1 78 ? -6.840 0.367 -3.748 1.00 88.44 78 ILE A N 1
ATOM 626 C CA . ILE A 1 78 ? -5.827 -0.464 -4.408 1.00 88.44 78 ILE A CA 1
ATOM 627 C C . ILE A 1 78 ? -5.689 -0.048 -5.874 1.00 88.44 78 ILE A C 1
ATOM 629 O O . ILE A 1 78 ? -6.634 -0.125 -6.655 1.00 88.44 78 ILE A O 1
ATOM 633 N N . VAL A 1 79 ? -4.473 0.351 -6.249 1.00 80.69 79 VAL A N 1
ATOM 634 C CA . VAL A 1 79 ? -4.117 0.798 -7.613 1.00 80.69 79 VAL A CA 1
ATOM 635 C C . VAL A 1 79 ? -3.266 -0.248 -8.351 1.00 80.69 79 VAL A C 1
ATOM 637 O O . VAL A 1 79 ? -2.955 -0.100 -9.526 1.00 80.69 79 VAL A O 1
ATOM 640 N N . THR A 1 80 ? -2.841 -1.320 -7.675 1.00 69.88 80 THR A N 1
ATOM 641 C CA . THR A 1 80 ? -1.994 -2.361 -8.280 1.00 69.88 80 THR A CA 1
ATOM 642 C C . THR A 1 80 ? -2.590 -3.739 -8.047 1.00 69.88 80 THR A C 1
ATOM 644 O O . THR A 1 80 ? -2.752 -4.159 -6.910 1.00 69.88 80 THR A O 1
ATOM 647 N N . GLU A 1 81 ? -2.866 -4.475 -9.120 1.00 66.31 81 GLU A N 1
ATOM 648 C CA . GLU A 1 81 ? -3.445 -5.831 -9.075 1.00 66.31 81 GLU A CA 1
ATOM 649 C C . GLU A 1 81 ? -2.379 -6.939 -8.898 1.00 66.31 81 GLU A C 1
ATOM 651 O O . GLU A 1 81 ? -2.611 -8.112 -9.176 1.00 66.31 81 GLU A O 1
ATOM 656 N N . GLY A 1 82 ? -1.173 -6.574 -8.452 1.00 74.69 82 GLY A N 1
ATOM 657 C CA . GLY A 1 82 ? -0.069 -7.508 -8.217 1.00 74.69 82 GLY A CA 1
ATOM 658 C C . GLY A 1 82 ? -0.093 -8.168 -6.827 1.00 74.69 82 GLY A C 1
ATOM 659 O O . GLY A 1 82 ? -0.997 -7.920 -6.026 1.00 74.69 82 GLY A O 1
ATOM 660 N N . PRO A 1 83 ? 0.953 -8.947 -6.478 1.00 81.38 83 PRO A N 1
ATOM 661 C CA . PRO A 1 83 ? 1.070 -9.619 -5.178 1.00 81.38 83 PRO A CA 1
ATOM 662 C C . PRO A 1 83 ? 0.906 -8.680 -3.973 1.00 81.38 83 PRO A C 1
ATOM 664 O O . PRO A 1 83 ? 0.286 -9.045 -2.976 1.00 81.38 83 PRO A O 1
ATOM 667 N N . LEU A 1 84 ? 1.423 -7.452 -4.077 1.00 86.19 84 LEU A N 1
ATOM 668 C CA . LEU A 1 84 ? 1.257 -6.422 -3.053 1.00 86.19 84 LEU A CA 1
ATOM 669 C C . LEU A 1 84 ? -0.214 -6.028 -2.851 1.00 86.19 84 LEU A C 1
ATOM 671 O O . LEU A 1 84 ? -0.671 -5.954 -1.712 1.00 86.19 84 LEU A O 1
ATOM 675 N N . GLY A 1 85 ? -0.952 -5.797 -3.941 1.00 85.62 85 GLY A N 1
ATOM 676 C CA . GLY A 1 85 ? -2.373 -5.457 -3.885 1.00 85.62 85 GLY A CA 1
ATOM 677 C C . GLY A 1 85 ? -3.205 -6.579 -3.280 1.00 85.62 85 GLY A C 1
ATOM 678 O O . GLY A 1 85 ? -4.032 -6.322 -2.414 1.00 85.62 85 GLY A O 1
ATOM 679 N N . LEU A 1 86 ? -2.915 -7.831 -3.649 1.00 83.62 86 LEU A N 1
ATOM 680 C CA . LEU A 1 86 ? -3.542 -9.013 -3.051 1.00 83.62 86 LEU A CA 1
ATOM 681 C C . LEU A 1 86 ? -3.290 -9.100 -1.538 1.00 83.62 86 LEU A C 1
ATOM 683 O O . LEU A 1 86 ? -4.207 -9.361 -0.763 1.00 83.62 86 LEU A O 1
ATOM 687 N N . ALA A 1 87 ? -2.053 -8.857 -1.100 1.00 88.56 87 ALA A N 1
ATOM 688 C CA . ALA A 1 87 ? -1.716 -8.857 0.319 1.00 88.56 87 ALA A CA 1
ATOM 689 C C . ALA A 1 87 ? -2.454 -7.745 1.085 1.00 88.56 87 ALA A C 1
ATOM 691 O O . ALA A 1 87 ? -3.020 -8.012 2.145 1.00 88.56 87 ALA A O 1
ATOM 692 N N . ALA A 1 88 ? -2.491 -6.525 0.537 1.00 90.38 88 ALA A N 1
ATOM 693 C CA . ALA A 1 88 ? -3.224 -5.402 1.121 1.00 90.38 88 ALA A CA 1
ATOM 694 C C . ALA A 1 88 ? -4.726 -5.680 1.203 1.00 90.38 88 ALA A C 1
ATOM 696 O O . ALA A 1 88 ? -5.352 -5.438 2.233 1.00 90.38 88 ALA A O 1
ATOM 697 N N . LEU A 1 89 ? -5.284 -6.265 0.149 1.00 89.50 89 LEU A N 1
ATOM 698 C CA . LEU A 1 89 ? -6.676 -6.659 0.108 1.00 89.50 89 LEU A CA 1
ATOM 699 C C . LEU A 1 89 ? -7.023 -7.694 1.182 1.00 89.50 89 LEU A C 1
ATOM 701 O O . LEU A 1 89 ? -8.005 -7.531 1.902 1.00 89.50 89 LEU A O 1
ATOM 705 N N . ASN A 1 90 ? -6.220 -8.752 1.303 1.00 88.25 90 ASN A N 1
ATOM 706 C CA . ASN A 1 90 ? -6.445 -9.789 2.306 1.00 88.25 90 ASN A CA 1
ATOM 707 C C . ASN A 1 90 ? -6.414 -9.202 3.724 1.00 88.25 90 ASN A C 1
ATOM 709 O O . ASN A 1 90 ? -7.253 -9.551 4.551 1.00 88.25 90 ASN A O 1
ATOM 713 N N . GLN A 1 91 ? -5.488 -8.276 3.997 1.00 93.69 91 GLN A N 1
ATOM 714 C CA . GLN A 1 91 ? -5.407 -7.600 5.295 1.00 93.69 91 GLN A CA 1
ATOM 715 C C . GLN A 1 91 ? -6.581 -6.650 5.557 1.00 93.69 91 GLN A C 1
ATOM 717 O O . GLN A 1 91 ? -7.025 -6.562 6.702 1.00 93.69 91 GLN A O 1
ATOM 722 N N . ALA A 1 92 ? -7.099 -5.979 4.523 1.00 92.38 92 ALA A N 1
ATOM 723 C CA . ALA A 1 92 ? -8.290 -5.139 4.625 1.00 92.38 92 ALA A CA 1
ATOM 724 C C . ALA A 1 92 ? -9.540 -5.979 4.921 1.00 92.38 92 ALA A C 1
ATOM 726 O O . ALA A 1 92 ? -10.265 -5.682 5.867 1.00 92.38 92 ALA A O 1
ATOM 727 N N . LYS A 1 93 ? -9.737 -7.085 4.187 1.00 89.19 93 LYS A N 1
ATOM 728 C CA . LYS A 1 93 ? -10.853 -8.021 4.406 1.00 89.19 93 LYS A CA 1
ATOM 729 C C . LYS A 1 93 ? -10.838 -8.625 5.807 1.00 89.19 93 LYS A C 1
ATOM 731 O O . LYS A 1 93 ? -11.875 -8.653 6.458 1.00 89.19 93 LYS A O 1
ATOM 736 N N . LEU A 1 94 ? -9.668 -9.056 6.288 1.00 92.00 94 LEU A N 1
ATOM 737 C CA . LEU A 1 94 ? -9.511 -9.609 7.639 1.00 92.00 94 LEU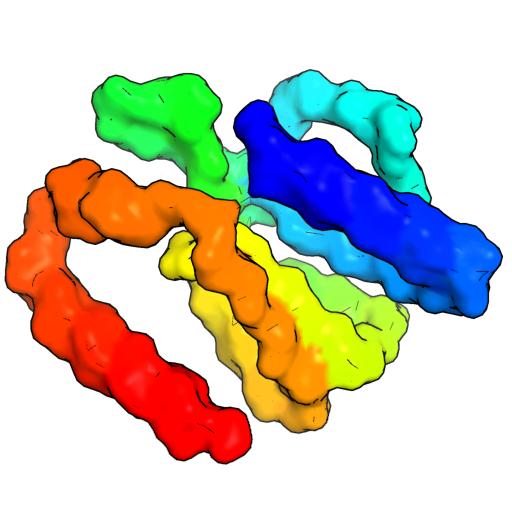 A CA 1
ATOM 738 C C . LEU A 1 94 ? -9.924 -8.612 8.737 1.00 92.00 94 LEU A C 1
ATOM 740 O O . LEU A 1 94 ? -10.348 -9.024 9.810 1.00 92.00 94 LEU A O 1
ATOM 744 N N . ARG A 1 95 ? -9.799 -7.309 8.466 1.00 94.38 95 ARG A N 1
ATOM 745 C CA . ARG A 1 95 ? -10.149 -6.216 9.385 1.00 94.38 95 ARG A CA 1
ATOM 746 C C . ARG A 1 95 ? -11.502 -5.573 9.083 1.00 94.38 95 ARG A C 1
ATOM 748 O O . ARG A 1 95 ? -11.827 -4.566 9.697 1.00 94.38 95 ARG A O 1
ATOM 755 N N . HIS A 1 96 ? -12.273 -6.125 8.144 1.00 94.25 96 HIS A N 1
ATOM 756 C CA . HIS A 1 96 ? -13.549 -5.562 7.690 1.00 94.25 96 HIS A CA 1
ATOM 757 C C . HIS A 1 96 ? -13.454 -4.102 7.209 1.00 94.25 96 HIS A C 1
ATOM 759 O O . HIS A 1 96 ? -14.398 -3.329 7.348 1.00 94.25 96 HIS A O 1
ATOM 765 N N . ILE A 1 97 ? -12.314 -3.724 6.626 1.00 93.88 97 ILE A N 1
ATOM 766 C CA . ILE A 1 97 ? -12.093 -2.380 6.087 1.00 93.88 97 ILE A CA 1
ATOM 767 C C . ILE A 1 97 ? -12.612 -2.345 4.642 1.00 93.88 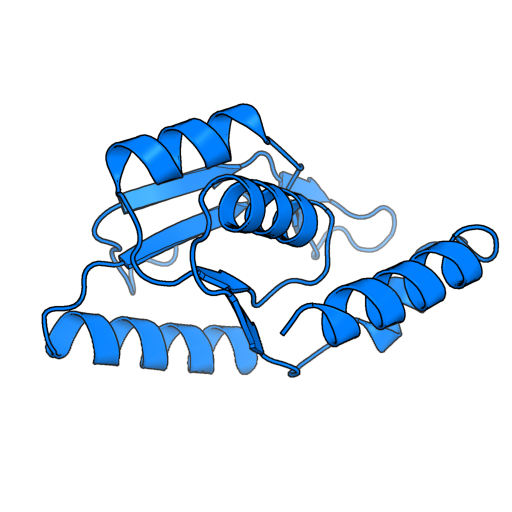97 ILE A C 1
ATOM 769 O O . ILE A 1 97 ? -12.196 -3.190 3.841 1.00 93.88 97 ILE A O 1
ATOM 773 N N . PRO A 1 98 ? -13.482 -1.386 4.275 1.00 90.69 98 PRO A N 1
ATOM 774 C CA . PRO A 1 98 ? -13.943 -1.200 2.905 1.00 90.69 98 PRO A CA 1
ATOM 775 C C . PRO A 1 98 ? -12.787 -1.046 1.914 1.00 90.69 98 PRO A C 1
ATOM 777 O O . PRO A 1 98 ? -11.803 -0.347 2.177 1.00 90.69 98 PRO A O 1
ATOM 780 N N . VAL A 1 99 ? -12.922 -1.674 0.745 1.00 87.00 99 VAL A N 1
ATOM 781 C CA . VAL A 1 99 ? -11.901 -1.636 -0.306 1.00 87.00 99 VAL A CA 1
ATOM 782 C C . VAL A 1 99 ? -12.466 -1.024 -1.578 1.00 87.00 99 VAL A C 1
ATOM 784 O O . VAL A 1 99 ? -13.511 -1.427 -2.074 1.00 87.00 99 VAL A O 1
ATOM 787 N N . SER A 1 100 ? -11.728 -0.074 -2.139 1.00 84.94 100 SER A N 1
ATOM 788 C CA . SER A 1 100 ? -11.943 0.463 -3.479 1.00 84.94 100 SER A CA 1
ATOM 789 C C . SER A 1 100 ? -10.773 0.052 -4.374 1.00 84.94 100 SER A C 1
ATOM 791 O O . SER A 1 100 ? -9.636 -0.034 -3.914 1.00 84.94 100 SER A O 1
ATOM 793 N N . SER A 1 101 ? -11.017 -0.195 -5.658 1.00 75.50 101 SER A N 1
ATOM 794 C CA . SER A 1 101 ? -9.948 -0.449 -6.631 1.00 75.50 101 SER A CA 1
ATOM 795 C C . SER A 1 101 ? -10.162 0.382 -7.893 1.00 75.50 101 SER A C 1
ATOM 797 O O . SER A 1 101 ? -11.294 0.571 -8.336 1.00 75.50 101 SER A O 1
ATOM 799 N N . GLY A 1 102 ? -9.082 0.954 -8.427 1.00 62.38 102 GLY A N 1
ATOM 800 C CA . GLY A 1 102 ? -9.117 1.808 -9.615 1.00 62.38 102 GLY A CA 1
ATOM 801 C C . GLY A 1 102 ? -8.709 1.045 -10.875 1.00 62.38 102 GLY A C 1
ATOM 802 O O . GLY A 1 102 ? -7.536 0.721 -11.039 1.00 62.38 102 GLY A O 1
ATOM 803 N N . PHE A 1 103 ? -9.655 0.809 -11.790 1.00 50.75 103 PHE A N 1
ATOM 804 C CA . PHE A 1 103 ? -9.461 0.100 -13.067 1.00 50.75 103 PHE A CA 1
ATOM 805 C C . PHE A 1 103 ? -8.794 0.971 -14.145 1.00 50.75 103 PHE A C 1
ATOM 807 O O . PHE A 1 103 ? -9.344 1.188 -15.222 1.00 50.75 103 PHE A O 1
ATOM 814 N N . HIS A 1 104 ? -7.593 1.491 -13.898 1.00 49.84 104 HIS A N 1
ATOM 815 C CA . HIS A 1 104 ? -6.863 2.220 -14.936 1.00 49.84 104 HIS A CA 1
ATOM 816 C C . HIS A 1 104 ? -5.394 1.786 -14.992 1.00 49.84 104 HIS A C 1
ATOM 818 O O . HIS A 1 104 ? -4.535 2.410 -14.384 1.00 49.84 104 HIS A O 1
ATOM 824 N N . SER A 1 105 ? -5.116 0.788 -15.842 1.00 43.12 105 SER A N 1
ATOM 825 C CA . SER A 1 105 ? -3.849 0.517 -16.564 1.00 43.12 105 SER A CA 1
ATOM 826 C C . SER A 1 105 ? -3.045 -0.744 -16.188 1.00 43.12 105 SER A C 1
ATOM 828 O O . SER A 1 105 ? -2.528 -0.895 -15.086 1.00 43.12 105 SER A O 1
ATOM 830 N N . ALA A 1 106 ? -2.844 -1.559 -17.236 1.00 47.94 106 ALA A N 1
ATOM 831 C CA . ALA A 1 106 ? -1.823 -2.588 -17.472 1.00 47.94 106 ALA A CA 1
ATOM 832 C C . ALA A 1 106 ? -1.945 -3.990 -16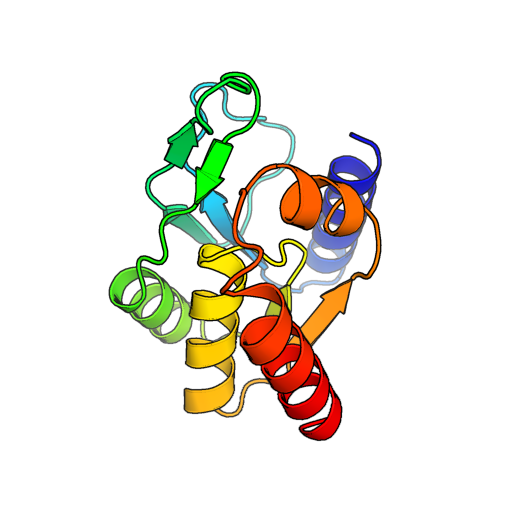.832 1.00 47.94 106 ALA A C 1
ATOM 834 O O . ALA A 1 106 ? -0.994 -4.763 -16.943 1.00 47.94 106 ALA A O 1
ATOM 835 N N . PHE A 1 107 ? -3.085 -4.419 -16.271 1.00 45.41 107 PHE A N 1
ATOM 836 C CA . PHE A 1 107 ? -3.240 -5.858 -15.960 1.00 45.41 107 PHE A CA 1
ATOM 837 C C . PHE A 1 107 ? -3.300 -6.730 -17.227 1.00 45.41 107 PHE A C 1
ATOM 839 O O . PHE A 1 107 ? -2.741 -7.828 -17.267 1.00 45.41 107 PHE A O 1
ATOM 846 N N . HIS A 1 108 ? -3.900 -6.204 -18.302 1.00 43.94 108 HIS A N 1
ATOM 847 C CA . HIS A 1 108 ? -3.892 -6.852 -19.618 1.00 43.94 108 HIS A CA 1
ATOM 848 C C . HIS A 1 108 ? -2.469 -7.154 -20.112 1.00 43.94 108 HIS A C 1
ATOM 850 O O . HIS A 1 108 ? -2.247 -8.213 -20.695 1.00 43.94 108 HIS A O 1
ATOM 856 N N . ASP A 1 109 ? -1.505 -6.289 -19.796 1.00 44.47 109 ASP A N 1
ATOM 857 C CA . ASP A 1 109 ? -0.104 -6.500 -20.146 1.00 44.47 109 ASP A CA 1
ATOM 858 C C . ASP A 1 109 ? 0.596 -7.430 -19.136 1.00 44.47 109 ASP A C 1
ATOM 860 O O . ASP A 1 109 ? 1.260 -8.382 -19.537 1.00 44.47 109 ASP A O 1
ATOM 864 N N . PHE A 1 110 ? 0.364 -7.269 -17.826 1.00 46.84 110 PHE A N 1
ATOM 865 C CA . PHE A 1 110 ? 0.915 -8.153 -16.779 1.00 46.84 110 PHE A CA 1
ATOM 866 C C . PHE A 1 110 ? 0.532 -9.632 -16.949 1.00 46.84 110 PHE A C 1
ATOM 868 O O . PHE A 1 110 ? 1.375 -10.509 -16.755 1.00 46.84 110 PHE A O 1
ATOM 875 N N . SER A 1 111 ? -0.717 -9.915 -17.335 1.00 44.72 111 SER A N 1
ATOM 876 C CA . SER A 1 111 ? -1.210 -11.280 -17.581 1.00 44.72 111 SER A CA 1
ATOM 877 C C . SER A 1 111 ? -0.570 -11.955 -18.801 1.00 44.72 111 SER A C 1
ATOM 879 O O . SER A 1 111 ? -0.516 -13.180 -18.854 1.00 44.72 111 SER A O 1
ATOM 881 N N . ARG A 1 112 ? -0.061 -11.165 -19.758 1.00 42.59 112 ARG A N 1
ATOM 882 C CA . ARG A 1 112 ? 0.710 -11.634 -20.919 1.00 42.59 112 ARG A CA 1
ATOM 883 C C . ARG A 1 112 ? 2.192 -11.850 -20.605 1.00 42.59 112 ARG A C 1
ATOM 885 O O . ARG A 1 112 ? 2.828 -12.645 -21.285 1.00 42.59 112 ARG A O 1
ATOM 892 N N . TYR A 1 113 ? 2.748 -11.139 -19.621 1.00 45.84 113 TYR A N 1
ATOM 893 C CA . TYR A 1 113 ? 4.188 -11.161 -19.322 1.00 45.84 113 TYR A CA 1
ATOM 894 C C . TYR A 1 113 ? 4.631 -12.275 -18.384 1.00 45.84 113 TYR A C 1
ATOM 896 O O . TYR A 1 113 ? 5.7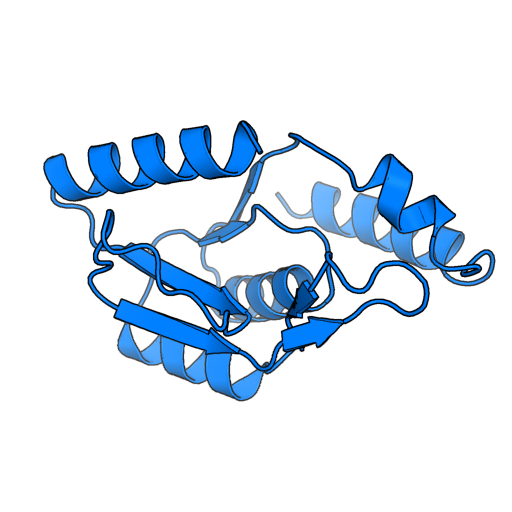85 -12.700 -18.432 1.00 45.84 113 TYR A O 1
ATOM 904 N N . PHE A 1 114 ? 3.732 -12.762 -17.539 1.00 45.00 114 PHE A N 1
ATOM 905 C CA . PHE A 1 114 ? 3.934 -14.044 -16.900 1.00 45.00 114 PHE A CA 1
ATOM 906 C C . 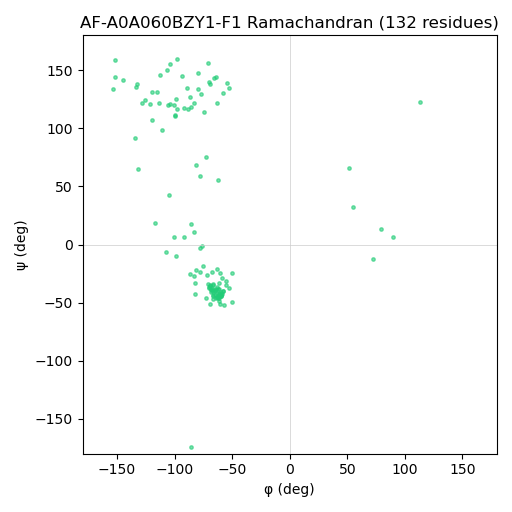PHE A 1 114 ? 3.347 -15.109 -17.832 1.00 45.00 114 PHE A C 1
ATOM 908 O O . PHE A 1 114 ? 2.136 -15.105 -18.037 1.00 45.00 114 PHE A O 1
ATOM 915 N N . ASP A 1 115 ? 4.169 -16.028 -18.358 1.00 42.28 115 ASP A N 1
ATOM 916 C CA . ASP A 1 115 ? 3.761 -17.312 -18.972 1.00 42.28 115 ASP A CA 1
ATOM 917 C C . ASP A 1 115 ? 3.066 -18.210 -17.924 1.00 42.28 115 ASP A C 1
ATOM 919 O O . ASP A 1 115 ? 3.447 -19.331 -17.603 1.00 42.28 115 ASP A O 1
ATOM 923 N N . LEU A 1 116 ? 2.023 -17.664 -17.320 1.00 44.19 116 LEU A N 1
ATOM 924 C CA . LEU A 1 116 ? 1.201 -18.217 -16.271 1.00 44.19 116 LEU A CA 1
ATOM 925 C C . LEU A 1 116 ? -0.123 -18.658 -16.884 1.00 44.19 116 LEU A C 1
ATOM 927 O O . LEU A 1 116 ? -1.184 -18.488 -16.287 1.00 44.19 116 LEU A O 1
ATOM 931 N N . ALA A 1 117 ? -0.074 -19.290 -18.061 1.00 39.81 117 ALA A N 1
ATOM 932 C CA . ALA A 1 117 ? -1.229 -19.953 -18.666 1.00 39.81 117 ALA A CA 1
ATOM 933 C C . ALA A 1 117 ? -1.927 -20.912 -17.672 1.00 39.81 117 ALA A C 1
ATOM 935 O O . ALA A 1 117 ? -3.137 -21.124 -17.752 1.00 39.81 117 ALA A O 1
ATOM 936 N N . PHE A 1 118 ? -1.192 -21.408 -16.668 1.00 41.62 118 PHE A N 1
ATOM 937 C CA . PHE A 1 118 ? -1.712 -22.229 -15.574 1.00 41.62 118 PHE A CA 1
ATOM 938 C C . PHE A 1 118 ? -2.384 -21.445 -14.422 1.00 41.62 118 PHE A C 1
ATOM 940 O O . PHE A 1 118 ? -3.223 -22.007 -13.721 1.00 41.62 118 PHE A O 1
ATOM 947 N N . LEU A 1 119 ? -2.091 -20.147 -14.234 1.00 44.72 119 LEU A N 1
ATOM 948 C CA . LEU A 1 119 ? -2.737 -19.292 -13.219 1.00 44.72 119 LEU A CA 1
ATOM 949 C C . LEU A 1 119 ? -3.874 -18.411 -13.771 1.00 44.72 119 LEU A C 1
ATOM 951 O O . LEU A 1 119 ? -4.654 -17.888 -12.981 1.00 44.72 119 LEU A O 1
ATOM 955 N N . VAL A 1 120 ? -4.068 -18.306 -15.091 1.00 47.72 120 VAL A N 1
ATOM 956 C CA . VAL A 1 120 ? -5.180 -17.522 -15.680 1.00 47.72 120 VAL A CA 1
ATOM 957 C C . VAL A 1 120 ? -6.556 -18.007 -15.201 1.00 47.72 120 VAL A C 1
ATOM 959 O O . VAL A 1 120 ? -7.436 -17.196 -14.912 1.00 47.72 120 VAL A O 1
ATOM 962 N N . LYS A 1 121 ? -6.764 -19.323 -15.071 1.00 42.66 121 LYS A N 1
ATOM 963 C CA . LYS A 1 121 ? -8.040 -19.886 -14.595 1.00 42.66 121 LYS A CA 1
ATOM 964 C C . LYS A 1 121 ? -8.316 -19.596 -13.110 1.00 42.66 121 LYS A C 1
ATOM 966 O O . LYS A 1 121 ? -9.394 -19.063 -12.834 1.00 42.66 121 LYS A O 1
ATOM 971 N N . PRO A 1 122 ? -7.397 -19.865 -12.160 1.00 52.59 122 PRO A N 1
ATOM 972 C CA . PRO A 1 122 ? -7.623 -19.505 -10.764 1.00 52.59 122 PRO A CA 1
ATOM 973 C C . PRO A 1 122 ? -7.662 -17.990 -10.554 1.00 52.59 122 PRO A C 1
ATOM 975 O O . PRO A 1 122 ? -8.484 -17.544 -9.770 1.00 52.59 122 PRO A O 1
ATOM 978 N N . VAL A 1 123 ? -6.892 -17.183 -11.295 1.00 53.69 123 VAL A N 1
ATOM 979 C CA . VAL A 1 123 ? -6.957 -15.709 -11.216 1.00 53.69 123 VAL A CA 1
ATOM 980 C C . VAL A 1 123 ? -8.293 -15.176 -11.728 1.00 53.69 123 VAL A C 1
ATOM 982 O O . VAL A 1 123 ? -8.879 -14.301 -11.104 1.00 53.69 123 VAL A O 1
ATOM 985 N N . ARG A 1 124 ? -8.843 -15.723 -12.817 1.00 52.16 124 ARG A N 1
ATOM 986 C CA . ARG A 1 124 ? -10.170 -15.327 -13.314 1.00 52.16 124 ARG A CA 1
ATOM 987 C C . ARG A 1 124 ? -11.290 -15.735 -12.355 1.00 52.16 124 ARG A C 1
ATOM 989 O O . ARG A 1 124 ? -12.245 -14.980 -12.182 1.00 52.16 124 ARG A O 1
ATOM 996 N N . GLN A 1 125 ? -11.173 -16.902 -11.722 1.00 53.84 125 GLN A N 1
ATOM 997 C CA . GLN A 1 125 ? -12.112 -17.345 -10.689 1.00 53.84 125 GLN A CA 1
ATOM 998 C C . GLN A 1 125 ? -11.961 -16.522 -9.400 1.00 53.84 125 GLN A C 1
ATOM 1000 O O . GLN A 1 125 ? -12.959 -16.173 -8.780 1.00 53.84 125 GLN A O 1
ATOM 1005 N N . TYR A 1 126 ? -10.731 -16.142 -9.057 1.00 57.16 126 TYR A N 1
ATOM 1006 C CA . TYR A 1 126 ? -10.389 -15.248 -7.959 1.00 57.16 126 TYR A CA 1
ATOM 1007 C C . TYR A 1 126 ? -10.924 -13.834 -8.192 1.00 57.16 126 TYR A C 1
ATOM 1009 O O . TYR A 1 126 ? -11.522 -13.278 -7.289 1.00 57.16 126 TYR A O 1
ATOM 1017 N N . LEU A 1 127 ? -10.801 -13.274 -9.398 1.00 60.06 127 LEU A N 1
ATOM 1018 C CA . LEU A 1 127 ? -11.358 -11.965 -9.755 1.00 60.06 127 LEU A CA 1
ATOM 1019 C C . LEU A 1 127 ? -12.890 -11.985 -9.740 1.00 60.06 127 LEU A C 1
ATOM 1021 O O . LEU A 1 127 ? -13.508 -11.049 -9.248 1.00 60.06 127 LEU A O 1
ATOM 1025 N N . LYS A 1 128 ? -13.519 -13.072 -10.210 1.00 60.78 128 LYS A N 1
ATOM 1026 C CA . LYS A 1 128 ? -14.972 -13.264 -10.068 1.00 60.78 128 LYS A CA 1
ATOM 1027 C C . LYS A 1 128 ? -15.405 -13.366 -8.604 1.00 60.78 128 LYS A C 1
ATOM 1029 O O . LYS A 1 128 ? -16.377 -12.728 -8.225 1.00 60.78 128 LYS A O 1
ATOM 1034 N N . TRP A 1 129 ? -14.692 -14.134 -7.782 1.00 65.25 129 TRP A N 1
ATOM 1035 C CA . TRP A 1 129 ? -14.945 -14.227 -6.341 1.00 65.25 129 TRP A CA 1
ATOM 1036 C C . TRP A 1 129 ? -14.691 -12.893 -5.631 1.00 65.25 129 TRP A C 1
ATOM 1038 O O . TRP A 1 129 ? -15.454 -12.503 -4.758 1.00 65.25 129 TRP A O 1
ATOM 1048 N N . PHE A 1 130 ? -13.653 -12.168 -6.037 1.00 59.94 130 PHE A N 1
ATOM 1049 C CA . PHE A 1 130 ? -13.276 -10.887 -5.469 1.00 59.94 130 PHE A CA 1
ATOM 1050 C C . PHE A 1 130 ? -14.327 -9.811 -5.761 1.00 59.94 130 PHE A C 1
ATOM 1052 O O . PHE A 1 130 ? -14.720 -9.097 -4.845 1.00 59.94 130 PHE A O 1
ATOM 1059 N N . HIS A 1 131 ? -14.843 -9.758 -6.993 1.00 54.06 131 HIS A N 1
ATOM 1060 C CA . HIS A 1 131 ? -15.924 -8.849 -7.379 1.00 54.06 131 HIS A CA 1
ATOM 1061 C C . HIS A 1 131 ? -17.293 -9.227 -6.795 1.00 54.06 131 HIS A C 1
ATOM 1063 O O . HIS A 1 131 ? -18.117 -8.345 -6.589 1.00 54.06 131 HIS A O 1
ATOM 1069 N N . ASN A 1 132 ? -17.531 -10.505 -6.481 1.00 56.38 132 ASN A N 1
ATOM 1070 C CA . ASN A 1 132 ? -18.759 -10.969 -5.821 1.00 56.38 132 ASN A CA 1
ATOM 1071 C C . ASN A 1 132 ? -18.739 -10.811 -4.286 1.00 56.38 132 ASN A C 1
ATOM 1073 O O . ASN A 1 132 ? -19.598 -11.375 -3.611 1.00 56.38 132 ASN A O 1
ATOM 1077 N N . GLN A 1 133 ? -17.757 -10.099 -3.723 1.00 51.28 133 GLN A N 1
ATOM 1078 C CA . GLN A 1 133 ? -17.677 -9.802 -2.286 1.00 51.28 133 GLN A CA 1
ATOM 1079 C C . GLN A 1 133 ? -17.767 -8.302 -1.957 1.00 51.28 133 GLN A C 1
ATOM 1081 O O . GLN A 1 133 ? -17.359 -7.907 -0.865 1.00 51.28 133 GLN A O 1
ATOM 1086 N N . ASN A 1 134 ? -18.281 -7.491 -2.888 1.00 40.62 134 ASN A N 1
ATOM 1087 C CA . ASN A 1 134 ? -18.789 -6.150 -2.583 1.00 40.62 134 ASN A CA 1
ATOM 1088 C C . ASN A 1 134 ? -20.213 -6.226 -2.035 1.00 40.62 134 ASN A C 1
ATOM 1090 O O . ASN A 1 134 ? -21.003 -7.016 -2.599 1.00 40.62 134 ASN A O 1
#